Protein AF-A0A382TDX0-F1 (afdb_monomer)

Radius of gyration: 22.41 Å; Cα contacts (8 Å, |Δi|>4): 92; chains: 1; bounding box: 42×46×71 Å

Mean predicted aligned error: 9.26 Å

Foldseek 3Di:
DDDDDPPPPAFAEDEFEAEPVCPSVVVQLVVVVPGDHAYEYEYPYPPVVVVVVVPDDSHDHPYYHYPVVVDDDDDDDPVVVVVVVCVVVVDDVVVVVVPVVD

Sequence (102 aa):
MKNNTHEKNMKDRILFWVDVSLIQFGVAKILQEKIDSDFYVIYDLNHHLKKSFMQQNLVNFKKEWYFWDNIGKTKEPNIEYLKQIEKKYKINLWKIAYTERN

Nearest PDB structures (foldseek):
  4muj-assembly1_B  TM=4.791E-01  e=8.520E-01  Mycobacterium tuberculosis
  7lrn-assembly2_B  TM=3.831E-01  e=3.129E-01  Acinetobacter baumannii
  1n9g-assembly1_A  TM=5.141E-01  e=4.231E+00  Candida tropicalis
  3smv-assembly1_A  TM=4.153E-01  e=8.819E+00  Pseudomonas sp. A2C

Solvent-accessible surface area (backbone atoms only — not comparable to full-atom values): 6475 Å² total; per-residue (Å²): 137,82,91,83,75,92,73,75,84,71,61,52,75,47,78,40,68,29,45,88,83,40,58,50,50,55,49,48,45,58,42,66,79,72,47,85,57,48,36,31,38,36,34,53,48,59,82,75,57,41,62,62,61,77,70,57,80,80,54,85,55,82,48,78,46,54,48,69,81,72,53,72,77,86,68,86,76,62,63,69,61,51,52,51,49,27,66,74,70,73,49,62,63,67,62,51,62,64,57,74,80,113

Organism: NCBI:txid408172

Secondary structure (DSSP, 8-state):
------------EEEEEE-TT-HHHHHHHHHTTT---EEEEEE---HHHHHHHTT--SS-EEEEEEHHHHSPPPPPP-HHHHHHHHHHHT--HHHHHHHTT-

pLDDT: mean 86.95, std 14.77, range [39.31, 98.19]

Structure (mmCIF, N/CA/C/O backbone):
data_AF-A0A382TDX0-F1
#
_entry.id   AF-A0A382TDX0-F1
#
loop_
_atom_site.group_PDB
_atom_site.id
_atom_site.type_symbol
_atom_site.label_atom_id
_atom_site.label_alt_id
_atom_site.label_comp_id
_atom_site.label_asym_id
_atom_site.label_entity_id
_atom_site.label_seq_id
_atom_site.pdbx_PDB_ins_code
_atom_site.Cartn_x
_atom_site.Cartn_y
_atom_site.Cartn_z
_atom_site.occupancy
_atom_site.B_iso_or_equiv
_atom_site.auth_seq_id
_atom_site.auth_comp_id
_atom_site.auth_asym_id
_atom_site.auth_atom_id
_atom_site.pdbx_PDB_model_num
ATOM 1 N N . MET A 1 1 ? -7.833 -32.983 38.985 1.00 39.31 1 MET A N 1
ATOM 2 C CA . MET A 1 1 ? -6.719 -33.507 38.162 1.00 39.31 1 MET A CA 1
ATOM 3 C C . MET A 1 1 ? -6.784 -32.857 36.788 1.00 39.31 1 MET A C 1
ATOM 5 O O . MET A 1 1 ? -7.822 -32.953 36.155 1.00 39.31 1 MET A O 1
ATOM 9 N N . LYS A 1 2 ? -5.666 -32.227 36.394 1.00 41.19 2 LYS A N 1
ATOM 10 C CA . LYS A 1 2 ? -5.298 -31.658 35.079 1.00 41.19 2 LYS A CA 1
ATOM 11 C C . LYS A 1 2 ? -6.057 -30.413 34.584 1.00 41.19 2 LYS A C 1
ATOM 13 O O . LYS A 1 2 ? -7.009 -30.501 33.822 1.00 41.19 2 LYS A O 1
ATOM 18 N N . ASN A 1 3 ? -5.499 -29.259 34.960 1.00 50.22 3 ASN A N 1
ATOM 19 C CA . ASN A 1 3 ? -5.492 -28.034 34.157 1.00 50.22 3 ASN A CA 1
ATOM 20 C C . ASN A 1 3 ? -4.766 -28.315 32.830 1.00 50.22 3 ASN A C 1
ATOM 22 O O . ASN A 1 3 ? -3.678 -28.878 32.876 1.00 50.22 3 ASN A O 1
ATOM 26 N N . ASN A 1 4 ? -5.349 -27.918 31.701 1.00 45.66 4 ASN A N 1
ATOM 27 C CA . ASN A 1 4 ? -4.759 -27.812 30.357 1.00 45.66 4 ASN A CA 1
ATOM 28 C C . ASN A 1 4 ? -5.749 -26.910 29.587 1.00 45.66 4 ASN A C 1
ATOM 30 O O . ASN A 1 4 ? -6.932 -27.215 29.589 1.00 45.66 4 ASN A O 1
ATOM 34 N N . THR A 1 5 ? -5.429 -25.769 28.985 1.00 46.50 5 THR A N 1
ATOM 35 C CA . THR A 1 5 ? -4.173 -25.275 28.421 1.00 46.50 5 THR A CA 1
ATOM 36 C C . THR A 1 5 ? -4.306 -23.749 28.331 1.00 46.50 5 THR A C 1
ATOM 38 O O . THR A 1 5 ? -5.404 -23.242 28.111 1.00 46.50 5 THR A O 1
ATOM 41 N N . HIS A 1 6 ? -3.212 -23.004 28.484 1.00 50.03 6 HIS A N 1
ATOM 42 C CA . HIS A 1 6 ? -3.147 -21.588 28.119 1.00 50.03 6 HIS A CA 1
ATOM 43 C C . HIS A 1 6 ? -3.336 -21.426 26.601 1.00 50.03 6 HIS A C 1
ATOM 45 O O . HIS A 1 6 ? -2.364 -21.289 25.861 1.00 50.03 6 HIS A O 1
ATOM 51 N N . GLU A 1 7 ? -4.573 -21.449 26.117 1.00 56.28 7 GLU A N 1
ATOM 52 C CA . GLU A 1 7 ? -4.878 -20.976 24.773 1.00 56.28 7 GLU A CA 1
ATOM 53 C C . GLU A 1 7 ? -4.898 -19.450 24.840 1.00 56.28 7 GLU A C 1
ATOM 55 O O . GLU A 1 7 ? -5.857 -18.807 25.264 1.00 56.28 7 GLU A O 1
ATOM 60 N N . LYS A 1 8 ? -3.755 -18.844 24.519 1.00 56.19 8 LYS A N 1
ATOM 61 C CA . LYS A 1 8 ? -3.699 -17.416 24.238 1.00 56.19 8 LYS A CA 1
ATOM 62 C C . LYS A 1 8 ? -4.653 -17.188 23.066 1.00 56.19 8 LYS A C 1
ATOM 64 O O . LYS A 1 8 ? -4.286 -17.531 21.947 1.00 56.19 8 LYS A O 1
ATOM 69 N N . ASN A 1 9 ? -5.843 -16.636 23.321 1.00 61.94 9 ASN A N 1
ATOM 70 C CA . ASN A 1 9 ? -6.739 -16.123 22.283 1.00 61.94 9 ASN A CA 1
ATOM 71 C C . ASN A 1 9 ? -5.948 -15.098 21.462 1.00 61.94 9 ASN A C 1
ATOM 73 O O . ASN A 1 9 ? -5.813 -13.934 21.845 1.00 61.94 9 ASN A O 1
ATOM 77 N N . MET A 1 10 ? -5.307 -15.551 20.387 1.00 75.88 10 MET A N 1
ATOM 78 C CA . MET A 1 10 ? -4.597 -14.668 19.486 1.00 75.88 10 MET A CA 1
ATOM 79 C C . MET A 1 10 ? -5.644 -14.059 18.576 1.00 75.88 10 MET A C 1
ATOM 81 O O . MET A 1 10 ? -6.274 -14.780 17.812 1.00 75.88 10 MET A O 1
ATOM 85 N N . LYS A 1 11 ? -5.812 -12.738 18.664 1.00 86.25 11 LYS A N 1
ATOM 86 C CA . LYS A 1 11 ? -6.565 -11.994 17.658 1.00 86.25 11 LYS A CA 1
ATOM 87 C C . LYS A 1 11 ? -6.074 -12.363 16.267 1.00 86.25 11 LYS A C 1
ATOM 89 O O . LYS A 1 11 ? -4.859 -12.418 16.031 1.00 86.25 11 LYS A O 1
ATOM 94 N N . ASP A 1 12 ? -7.021 -12.544 15.358 1.00 94.00 12 ASP A N 1
ATOM 95 C CA . ASP A 1 12 ? -6.710 -12.679 13.947 1.00 94.00 12 ASP A CA 1
ATOM 96 C C . ASP A 1 12 ? -5.958 -11.439 13.465 1.00 94.00 12 ASP A C 1
ATOM 98 O O . ASP A 1 12 ? -6.187 -10.314 13.920 1.00 94.00 12 ASP A O 1
ATOM 102 N N . ARG A 1 13 ? -5.007 -11.660 12.559 1.00 96.88 13 ARG A N 1
ATOM 103 C CA . ARG A 1 13 ? -4.154 -10.612 11.996 1.00 96.88 13 ARG A CA 1
ATOM 104 C C . ARG A 1 13 ? -4.445 -10.508 10.513 1.00 96.88 13 ARG A C 1
ATOM 106 O O . ARG A 1 13 ? -4.242 -11.478 9.787 1.00 96.88 13 ARG A O 1
ATOM 113 N N . ILE A 1 14 ? -4.894 -9.337 10.075 1.00 97.75 14 ILE A N 1
ATOM 114 C CA . ILE A 1 14 ? -5.308 -9.108 8.689 1.00 97.75 14 ILE A CA 1
ATOM 115 C C . ILE A 1 14 ? -4.406 -8.057 8.063 1.00 97.75 14 ILE A C 1
ATOM 117 O O . ILE A 1 14 ? -4.236 -6.965 8.604 1.00 97.75 14 ILE A O 1
ATOM 121 N N . LEU A 1 15 ? -3.829 -8.403 6.915 1.00 98.19 15 LEU A N 1
ATOM 122 C CA . LEU A 1 15 ? -3.009 -7.511 6.111 1.00 98.19 15 LEU A CA 1
ATOM 123 C C . LEU A 1 15 ? -3.798 -7.052 4.886 1.00 98.19 15 LEU A C 1
ATOM 125 O O . LEU A 1 15 ? -4.259 -7.874 4.097 1.00 98.19 15 LEU A O 1
ATOM 129 N N . PHE A 1 16 ? -3.905 -5.739 4.717 1.00 98.00 16 PHE A N 1
ATOM 130 C CA . PHE A 1 16 ? -4.538 -5.103 3.571 1.00 98.00 16 PHE A CA 1
ATOM 131 C C . PHE A 1 16 ? -3.477 -4.581 2.603 1.00 98.00 16 PHE A C 1
ATOM 133 O O . PHE A 1 16 ? -2.485 -3.980 3.017 1.00 98.00 16 PHE A O 1
ATOM 140 N N . TRP A 1 17 ? -3.714 -4.779 1.310 1.00 97.69 17 TRP A N 1
ATOM 141 C CA . TRP A 1 17 ? -2.980 -4.107 0.243 1.00 97.69 17 TRP A CA 1
ATOM 142 C C . TRP A 1 17 ? -3.863 -2.998 -0.316 1.00 97.69 17 TRP A C 1
ATOM 144 O O . TRP A 1 17 ? -4.915 -3.292 -0.877 1.00 97.69 17 TRP A O 1
ATOM 154 N N . VAL A 1 18 ? -3.475 -1.741 -0.120 1.00 96.25 18 VAL A N 1
ATOM 155 C CA . VAL A 1 18 ? -4.258 -0.580 -0.557 1.00 96.25 18 VAL A CA 1
ATOM 156 C C . VAL A 1 18 ? -3.572 0.053 -1.755 1.00 96.25 18 VAL A C 1
ATOM 158 O O . VAL A 1 18 ? -2.510 0.656 -1.614 1.00 96.25 18 VAL A O 1
ATOM 161 N N . ASP A 1 19 ? -4.206 -0.073 -2.914 1.00 93.62 19 ASP A N 1
ATOM 162 C CA . ASP A 1 19 ? -3.823 0.610 -4.146 1.00 93.62 19 ASP A CA 1
ATOM 163 C C . ASP A 1 19 ? -4.682 1.871 -4.376 1.00 93.62 19 ASP A C 1
ATOM 165 O O . ASP A 1 19 ? -5.514 2.254 -3.547 1.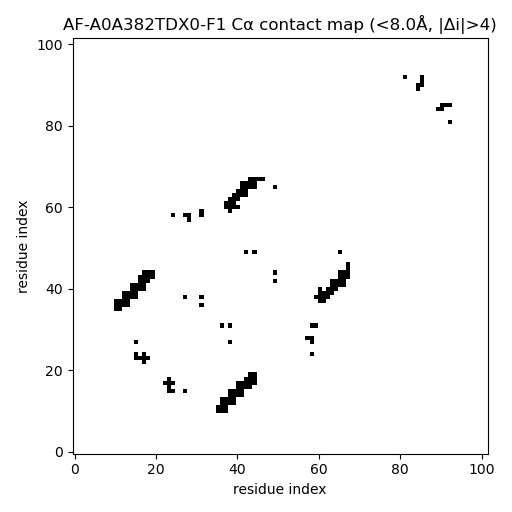00 93.62 19 ASP A O 1
ATOM 169 N N . VAL A 1 20 ? -4.490 2.529 -5.520 1.00 90.69 20 VAL A N 1
ATOM 170 C CA . VAL A 1 20 ? -5.185 3.774 -5.889 1.00 90.69 20 VAL A CA 1
ATOM 171 C C . VAL A 1 20 ? -6.714 3.656 -5.989 1.00 90.69 20 VAL A C 1
ATOM 173 O O . VAL A 1 20 ? -7.389 4.682 -5.955 1.00 90.69 20 VAL A O 1
ATOM 176 N N . SER A 1 21 ? -7.277 2.447 -6.089 1.00 92.88 21 SER A N 1
ATOM 177 C CA . SER A 1 21 ? -8.731 2.221 -6.086 1.00 92.88 21 SER A CA 1
ATOM 178 C C . SER A 1 21 ? -9.359 2.374 -4.699 1.00 92.88 21 SER A C 1
ATOM 180 O O . SER A 1 21 ? -10.566 2.590 -4.594 1.00 92.88 21 SER A O 1
ATOM 182 N N . LEU A 1 22 ? -8.554 2.265 -3.633 1.00 92.81 22 LEU A N 1
ATOM 183 C CA . LEU A 1 22 ? -8.964 2.370 -2.228 1.00 92.81 22 LEU A CA 1
ATOM 184 C C . LEU A 1 22 ? -10.034 1.359 -1.776 1.00 92.81 22 LEU A C 1
ATOM 186 O O . LEU A 1 22 ? -10.578 1.490 -0.676 1.00 92.81 22 LEU A O 1
ATOM 190 N N . ILE A 1 23 ? -10.316 0.319 -2.565 1.00 96.94 23 ILE A N 1
ATOM 191 C CA . ILE A 1 23 ? -11.354 -0.672 -2.247 1.00 96.94 23 ILE A CA 1
ATOM 192 C C . ILE A 1 23 ? -11.031 -1.381 -0.929 1.00 96.94 23 ILE A C 1
ATOM 194 O O . ILE A 1 23 ? -11.866 -1.453 -0.029 1.00 96.94 23 ILE A O 1
ATOM 198 N N . GLN A 1 24 ? -9.796 -1.850 -0.775 1.00 97.50 24 GLN A N 1
ATOM 199 C CA . GLN A 1 24 ? -9.331 -2.581 0.402 1.00 97.50 24 GLN A CA 1
ATOM 200 C C . GLN A 1 24 ? -9.302 -1.683 1.643 1.00 97.50 24 GLN A C 1
ATOM 202 O O . GLN A 1 24 ? -9.548 -2.163 2.747 1.00 97.50 24 GLN A O 1
ATOM 207 N N . PHE A 1 25 ? -9.077 -0.377 1.469 1.00 96.56 25 PHE A N 1
ATOM 208 C CA . PHE A 1 25 ? -9.176 0.595 2.556 1.00 96.56 25 PHE A CA 1
ATOM 209 C C . PHE A 1 25 ? -10.626 0.751 3.034 1.00 96.56 25 PHE A C 1
ATOM 211 O O . PHE A 1 25 ? -10.895 0.707 4.235 1.00 96.56 25 PHE A O 1
ATOM 218 N N . GLY A 1 26 ? -11.580 0.857 2.101 1.00 97.00 26 GLY A N 1
ATOM 219 C CA . GLY A 1 26 ? -13.009 0.859 2.422 1.00 97.00 26 GLY A CA 1
ATOM 220 C C . GLY A 1 26 ? -13.457 -0.431 3.116 1.00 97.00 26 GLY A C 1
ATOM 221 O O . GLY A 1 26 ? -14.179 -0.382 4.111 1.00 97.00 26 GLY A O 1
ATOM 222 N N . VAL A 1 27 ? -12.971 -1.585 2.648 1.00 98.06 27 VAL A N 1
ATOM 223 C CA . VAL A 1 27 ? -13.218 -2.885 3.290 1.00 98.06 27 VAL A CA 1
ATOM 224 C C . VAL A 1 27 ? -12.655 -2.909 4.711 1.00 98.06 27 VAL A C 1
ATOM 226 O O . VAL A 1 27 ? -13.375 -3.295 5.627 1.00 98.06 27 VAL A O 1
ATOM 229 N N . ALA A 1 28 ? -11.420 -2.448 4.927 1.00 97.94 28 ALA A N 1
ATOM 230 C CA . ALA A 1 28 ? -10.818 -2.381 6.258 1.00 97.94 28 ALA A CA 1
ATOM 231 C C . ALA A 1 28 ? -11.640 -1.496 7.210 1.00 97.94 28 ALA A C 1
ATOM 233 O O . ALA A 1 28 ? -11.910 -1.892 8.343 1.00 97.94 28 ALA A O 1
ATOM 234 N N . LYS A 1 29 ? -12.128 -0.347 6.727 1.00 97.62 29 LYS A N 1
ATOM 235 C CA . LYS A 1 29 ? -13.008 0.542 7.498 1.00 97.62 29 LYS A CA 1
ATOM 236 C C . LYS A 1 29 ? -14.302 -0.142 7.939 1.00 97.62 29 LYS A C 1
ATOM 238 O O . LYS A 1 29 ? -14.722 0.037 9.073 1.00 97.62 29 LYS A O 1
ATOM 243 N N . ILE A 1 30 ? -14.925 -0.935 7.071 1.00 97.81 30 ILE A N 1
ATOM 244 C CA . ILE A 1 30 ? -16.151 -1.669 7.420 1.00 97.81 30 ILE A CA 1
ATOM 245 C C . ILE A 1 30 ? -15.838 -2.859 8.339 1.00 97.81 30 ILE A C 1
ATOM 247 O O . ILE A 1 30 ? -16.623 -3.179 9.228 1.00 97.81 30 ILE A O 1
ATOM 251 N N . LEU A 1 31 ? -14.712 -3.547 8.127 1.00 97.25 31 LEU A N 1
ATOM 252 C CA . LEU A 1 31 ? -14.355 -4.736 8.900 1.00 97.25 31 LEU A CA 1
ATOM 253 C C . LEU A 1 31 ? -13.962 -4.408 10.341 1.00 97.25 31 LEU A C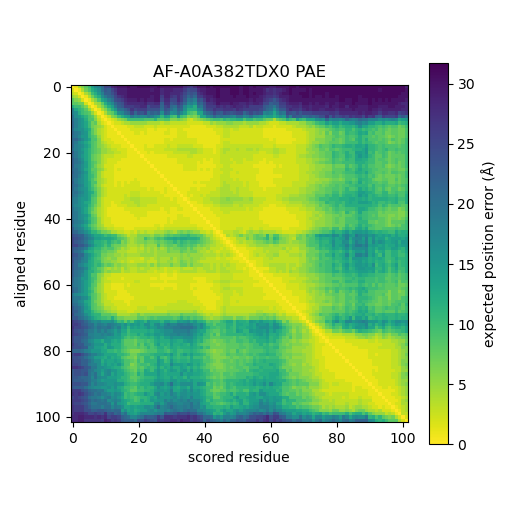 1
ATOM 255 O O . LEU A 1 31 ? -14.332 -5.169 11.229 1.00 97.25 31 LEU A O 1
ATOM 259 N N . GLN A 1 32 ? -13.274 -3.293 10.604 1.00 96.25 32 GLN A N 1
ATOM 260 C CA . GLN A 1 32 ? -12.847 -2.959 11.975 1.00 96.25 32 GLN A CA 1
ATOM 261 C C . GLN A 1 32 ? -14.033 -2.757 12.930 1.00 96.25 32 GLN A C 1
ATOM 263 O O . GLN A 1 32 ? -13.883 -2.891 14.138 1.00 96.25 32 GLN A O 1
ATOM 268 N N . GLU A 1 33 ? -15.212 -2.435 12.391 1.00 95.94 33 G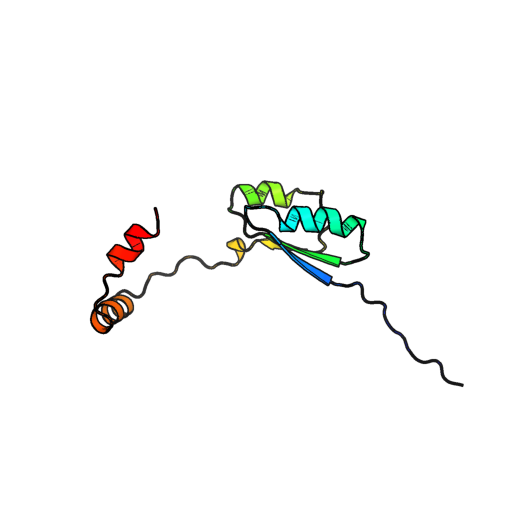LU A N 1
ATOM 269 C CA . GLU A 1 33 ? -16.458 -2.275 13.148 1.00 95.94 33 GLU A CA 1
ATOM 270 C C . GLU A 1 33 ? -17.154 -3.621 13.419 1.00 95.94 33 GLU A C 1
ATOM 272 O O . GLU A 1 33 ? -18.078 -3.690 14.227 1.00 95.94 33 GLU A O 1
ATOM 277 N N . LYS A 1 34 ? -16.740 -4.694 12.732 1.00 96.50 34 LYS A N 1
ATOM 278 C CA . LYS A 1 34 ? -17.429 -5.994 12.711 1.00 96.50 34 LYS A CA 1
ATOM 279 C C . LYS A 1 34 ? -16.651 -7.128 13.363 1.00 96.50 34 LYS A C 1
ATOM 281 O O . LYS A 1 34 ? -17.276 -8.095 13.790 1.00 96.50 34 LYS A O 1
ATOM 286 N N . ILE A 1 35 ? -15.322 -7.052 13.396 1.00 94.81 35 ILE A N 1
ATOM 287 C CA . ILE A 1 35 ? -14.470 -8.129 13.911 1.00 94.81 35 ILE A CA 1
ATOM 288 C C . ILE A 1 35 ? -13.400 -7.596 14.859 1.00 94.81 35 ILE A C 1
ATOM 290 O O . ILE A 1 35 ? -12.809 -6.542 14.633 1.00 94.81 35 ILE A O 1
ATOM 294 N N . ASP A 1 36 ? -13.130 -8.361 15.915 1.00 94.38 36 ASP A N 1
ATOM 295 C CA . ASP A 1 36 ? -12.090 -8.038 16.885 1.00 94.38 36 ASP A CA 1
ATOM 296 C C . ASP A 1 36 ? -10.740 -8.601 16.415 1.00 94.38 36 ASP A C 1
ATOM 298 O O . ASP A 1 36 ? -10.364 -9.735 16.706 1.00 94.38 36 ASP A O 1
ATOM 302 N N . SER A 1 37 ? -10.025 -7.828 15.601 1.00 95.44 37 SER A N 1
ATOM 303 C CA . SER A 1 37 ? -8.816 -8.278 14.902 1.00 95.44 37 SER A CA 1
ATOM 304 C C . SER A 1 37 ? -7.759 -7.180 14.818 1.00 95.44 37 SER A C 1
ATOM 306 O O . SER A 1 37 ? -8.044 -5.993 14.959 1.00 95.44 37 SER A O 1
ATOM 308 N N . ASP A 1 38 ? -6.515 -7.588 14.593 1.00 97.12 38 ASP A N 1
ATOM 309 C CA . ASP A 1 38 ? -5.376 -6.693 14.435 1.00 97.12 38 ASP A CA 1
ATOM 310 C C . ASP A 1 38 ? -5.144 -6.398 12.952 1.00 97.12 38 ASP A C 1
ATOM 312 O O . ASP A 1 38 ? -4.815 -7.297 12.171 1.00 97.12 38 ASP A O 1
ATOM 316 N N . PHE A 1 39 ? -5.307 -5.137 12.556 1.00 97.94 39 PHE A N 1
ATOM 317 C CA . PHE A 1 39 ? -5.190 -4.736 11.156 1.00 97.94 39 PHE A CA 1
ATOM 318 C C . PHE A 1 39 ? -3.816 -4.159 10.832 1.00 97.94 39 PHE A C 1
ATOM 320 O O . PHE A 1 39 ? -3.211 -3.427 11.617 1.00 97.94 39 PHE A O 1
ATOM 327 N N . TYR A 1 40 ? -3.348 -4.471 9.631 1.00 97.94 40 TYR A N 1
ATOM 328 C CA . TYR A 1 40 ? -2.057 -4.088 9.080 1.00 97.94 40 TYR A CA 1
ATOM 329 C C . TYR A 1 40 ? -2.235 -3.649 7.630 1.00 97.94 40 TYR A C 1
ATOM 331 O O . TYR A 1 40 ? -3.115 -4.169 6.947 1.00 97.94 40 TYR A O 1
ATOM 339 N N . VAL A 1 41 ? -1.396 -2.745 7.125 1.00 97.50 41 VAL A N 1
ATOM 340 C CA . VAL A 1 41 ? -1.562 -2.230 5.756 1.00 97.50 41 VAL A CA 1
ATOM 341 C C . VAL A 1 41 ? -0.244 -2.021 5.026 1.00 97.50 41 VAL A C 1
ATOM 343 O O . VAL A 1 41 ? 0.721 -1.509 5.592 1.00 97.50 41 VAL A O 1
ATOM 346 N N . ILE A 1 42 ? -0.226 -2.380 3.745 1.00 96.88 42 ILE A N 1
ATOM 347 C CA . ILE A 1 42 ? 0.766 -1.922 2.774 1.00 96.88 42 ILE A CA 1
ATOM 348 C C . ILE A 1 42 ? 0.060 -0.963 1.818 1.00 96.88 42 ILE A C 1
ATOM 350 O O . ILE A 1 42 ? -0.890 -1.346 1.135 1.00 96.88 42 ILE A O 1
ATOM 354 N N . TYR A 1 43 ? 0.535 0.276 1.770 1.00 95.19 43 TYR A N 1
ATOM 355 C CA . TYR A 1 43 ? 0.084 1.275 0.812 1.00 95.19 43 TYR A CA 1
ATOM 356 C C . TYR A 1 43 ? 0.928 1.200 -0.459 1.00 95.1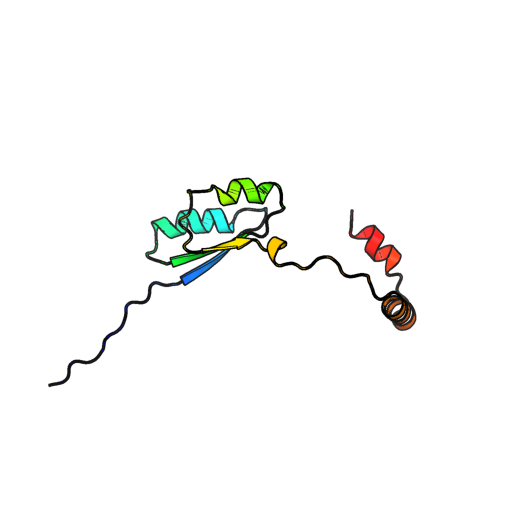9 43 TYR A C 1
ATOM 358 O O . TYR A 1 43 ? 2.115 1.550 -0.457 1.00 95.19 43 TYR A O 1
ATOM 366 N N . ASP A 1 44 ? 0.291 0.796 -1.550 1.00 93.50 44 ASP A N 1
ATOM 367 C CA . ASP A 1 44 ? 0.774 0.941 -2.918 1.00 93.50 44 ASP A CA 1
ATOM 368 C C . ASP A 1 44 ? 0.196 2.222 -3.530 1.00 93.50 44 ASP A C 1
ATOM 370 O O . ASP A 1 44 ? -0.646 2.232 -4.429 1.00 93.50 44 ASP A O 1
ATOM 374 N N . LEU A 1 45 ? 0.614 3.341 -2.944 1.00 89.06 45 LEU A N 1
ATOM 375 C CA . LEU A 1 45 ? 0.175 4.674 -3.319 1.00 89.06 45 LEU A CA 1
ATOM 376 C C . LEU A 1 45 ? 1.375 5.492 -3.778 1.00 89.06 45 LEU A C 1
ATOM 378 O O . LEU A 1 45 ? 2.444 5.451 -3.164 1.00 89.06 45 LEU A O 1
ATOM 382 N N . ASN A 1 46 ? 1.179 6.291 -4.826 1.00 81.12 46 ASN A N 1
ATOM 383 C CA . ASN A 1 46 ? 2.198 7.230 -5.278 1.00 81.12 46 ASN A CA 1
ATOM 384 C C . ASN A 1 46 ? 2.577 8.242 -4.171 1.00 81.12 46 ASN A C 1
ATOM 386 O O . ASN A 1 46 ? 1.843 8.463 -3.201 1.00 81.12 46 ASN A O 1
ATOM 390 N N . HIS A 1 47 ? 3.727 8.905 -4.330 1.00 73.38 47 HIS A N 1
ATOM 39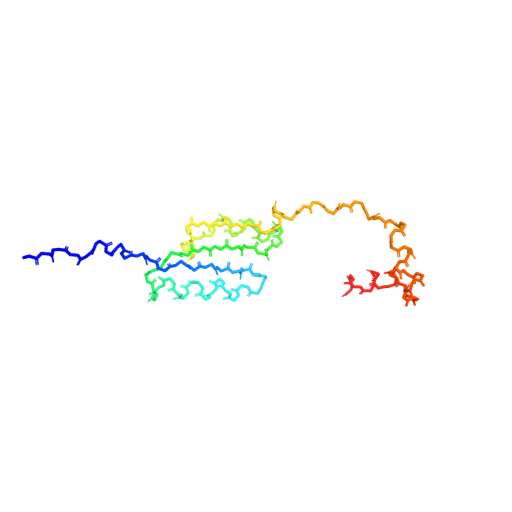1 C CA . HIS A 1 47 ? 4.268 9.823 -3.320 1.00 73.38 47 HIS A CA 1
ATOM 392 C C . HIS A 1 47 ? 3.324 10.973 -2.926 1.00 73.38 47 HIS A C 1
ATOM 394 O O . HIS A 1 47 ? 3.429 11.480 -1.807 1.00 73.38 47 HIS A O 1
ATOM 400 N N . HIS A 1 48 ? 2.410 11.388 -3.810 1.00 78.62 48 HIS A N 1
ATOM 401 C CA . HIS A 1 48 ? 1.465 12.468 -3.524 1.00 78.62 48 HIS A CA 1
ATOM 402 C C . HIS A 1 48 ? 0.357 12.014 -2.570 1.00 78.62 48 HIS A C 1
ATOM 404 O O . HIS A 1 48 ? 0.093 12.696 -1.582 1.00 78.62 48 HIS A O 1
ATOM 410 N N . LEU A 1 49 ? -0.232 10.839 -2.811 1.00 79.25 49 LEU A N 1
ATOM 411 C CA . LEU A 1 49 ? -1.283 10.271 -1.959 1.00 79.25 49 LEU A CA 1
ATOM 412 C C . LEU A 1 49 ? -0.738 9.766 -0.618 1.00 79.25 49 LEU A C 1
ATOM 414 O O . LEU A 1 49 ? -1.431 9.829 0.395 1.00 79.25 49 LEU A O 1
ATOM 418 N N . LYS A 1 50 ? 0.531 9.343 -0.585 1.00 84.44 50 LYS A N 1
ATOM 419 C CA . LYS A 1 50 ? 1.222 8.883 0.628 1.00 84.44 50 LYS A CA 1
ATOM 420 C C . LYS A 1 50 ? 1.040 9.824 1.823 1.00 84.44 50 LYS A C 1
ATOM 422 O O . LYS A 1 50 ? 0.735 9.371 2.921 1.00 84.44 50 LYS A O 1
ATOM 427 N N . LYS A 1 51 ? 1.219 11.135 1.613 1.00 84.94 51 LYS A N 1
ATOM 428 C CA . LYS A 1 51 ? 1.154 12.138 2.691 1.00 84.94 51 LYS A CA 1
ATOM 429 C C . LYS A 1 51 ? -0.216 12.176 3.365 1.00 84.94 51 LYS A C 1
ATOM 431 O O . LYS A 1 51 ? -0.280 12.294 4.582 1.00 84.94 51 LYS A O 1
ATOM 436 N N . SER A 1 52 ? -1.288 12.048 2.585 1.00 83.31 52 SER A N 1
ATOM 437 C CA . SER A 1 52 ? -2.657 12.020 3.105 1.00 83.31 52 SER A CA 1
ATOM 438 C C . SER A 1 52 ? -2.914 10.772 3.949 1.00 83.31 52 SER A C 1
ATOM 440 O O . SER A 1 52 ? -3.560 10.862 4.987 1.00 83.31 52 SER A O 1
ATOM 442 N N . PHE A 1 53 ? -2.365 9.623 3.545 1.00 86.50 53 PHE A N 1
ATOM 443 C CA . PHE A 1 53 ? -2.541 8.366 4.276 1.00 86.50 53 PHE A CA 1
ATOM 444 C C . PHE A 1 53 ? -1.658 8.247 5.521 1.00 86.50 53 PHE A C 1
ATOM 446 O O . PHE A 1 53 ? -2.089 7.637 6.487 1.00 86.50 53 PHE A O 1
ATOM 453 N N . MET A 1 54 ? -0.505 8.920 5.578 1.00 85.94 54 MET A N 1
ATOM 454 C CA . MET A 1 54 ? 0.302 9.005 6.810 1.00 85.94 54 MET A CA 1
ATOM 455 C C . MET A 1 54 ? -0.420 9.678 7.984 1.00 85.94 54 MET A C 1
ATOM 457 O O . MET A 1 54 ? -0.025 9.494 9.131 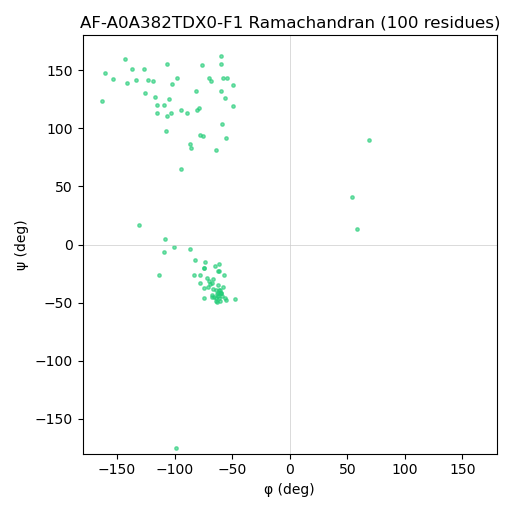1.00 85.94 54 MET A O 1
ATOM 461 N N . GLN A 1 55 ? -1.434 10.498 7.706 1.00 87.19 55 GLN A N 1
ATOM 462 C CA . GLN A 1 55 ? -2.193 11.241 8.717 1.00 87.19 55 GLN A CA 1
ATOM 463 C C . GLN A 1 55 ? -3.612 10.693 8.906 1.00 87.19 55 GLN A C 1
ATOM 465 O O . GLN A 1 55 ? -4.407 11.286 9.636 1.00 87.19 55 GLN A O 1
ATOM 470 N N . GLN A 1 56 ? -3.958 9.590 8.237 1.00 91.12 56 GLN A N 1
ATOM 471 C CA . GLN A 1 56 ? -5.308 9.043 8.294 1.00 91.12 56 GLN A CA 1
ATOM 472 C C . GLN A 1 56 ? -5.599 8.434 9.673 1.00 91.12 56 GLN A C 1
ATOM 474 O O . GLN A 1 56 ? -4.742 7.802 10.284 1.00 91.12 56 GLN A O 1
ATOM 479 N N . ASN A 1 57 ? -6.836 8.592 10.141 1.00 93.50 57 ASN A N 1
ATOM 480 C CA . ASN A 1 57 ? -7.344 8.030 11.396 1.00 93.50 57 ASN A CA 1
ATOM 481 C C . ASN A 1 57 ? -8.697 7.314 11.213 1.00 93.50 57 ASN A C 1
ATOM 483 O O . ASN A 1 57 ? -9.424 7.093 12.179 1.00 93.50 57 ASN A O 1
ATOM 487 N N . LEU A 1 58 ? -9.063 6.993 9.967 1.00 95.12 58 LEU A N 1
ATOM 488 C CA . LEU A 1 58 ? -10.319 6.317 9.637 1.00 95.12 58 LEU A CA 1
ATOM 489 C C . LEU A 1 58 ? -10.245 4.822 9.941 1.00 95.12 58 LEU A C 1
ATOM 491 O O . LEU A 1 58 ? -11.261 4.222 10.292 1.00 95.12 58 LEU A O 1
ATOM 495 N N . VAL A 1 59 ? -9.057 4.232 9.782 1.00 96.25 59 VAL A N 1
ATOM 496 C CA . VAL A 1 59 ? -8.798 2.825 10.076 1.00 96.25 59 VAL A CA 1
ATOM 497 C C . VAL A 1 59 ? -7.629 2.696 11.044 1.00 96.25 59 VAL A C 1
ATOM 499 O O . VAL A 1 59 ? -6.563 3.268 10.816 1.00 96.25 59 VAL A O 1
ATOM 502 N N . ASN A 1 60 ? -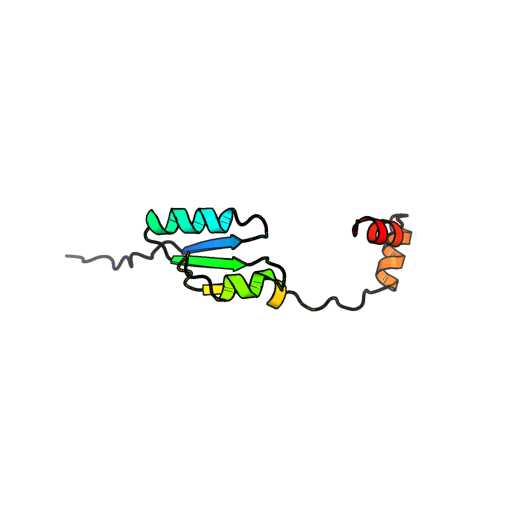7.815 1.922 12.113 1.00 95.94 60 ASN A N 1
ATOM 503 C CA . ASN A 1 60 ? -6.803 1.733 13.152 1.00 95.94 60 ASN A CA 1
ATOM 504 C C . ASN A 1 60 ? -5.833 0.603 12.784 1.00 95.94 60 ASN A C 1
ATOM 506 O O . ASN A 1 60 ? -5.977 -0.537 13.232 1.00 95.94 60 ASN A O 1
ATOM 510 N N . PHE A 1 61 ? -4.821 0.917 11.975 1.00 96.69 61 PHE A N 1
ATOM 511 C CA . PHE A 1 61 ? -3.758 -0.032 11.650 1.00 96.69 61 PHE A CA 1
ATOM 512 C C . PHE A 1 61 ? -2.697 -0.085 12.755 1.00 96.69 61 PHE A C 1
ATOM 514 O O . PHE A 1 61 ? -2.172 0.936 13.193 1.00 96.69 61 PHE A O 1
ATOM 521 N N . LYS A 1 62 ? -2.319 -1.296 13.179 1.00 96.56 62 LYS A N 1
ATOM 522 C CA . LYS A 1 62 ? -1.222 -1.508 14.138 1.00 96.56 62 LYS A CA 1
ATOM 523 C C . LYS A 1 62 ? 0.148 -1.210 13.545 1.00 96.56 62 LYS A C 1
ATOM 525 O O . LYS A 1 62 ? 1.070 -0.855 14.277 1.00 96.56 62 LYS A O 1
ATOM 530 N N . LYS A 1 63 ? 0.309 -1.432 12.241 1.00 95.94 63 LYS A N 1
ATOM 531 C CA . LYS A 1 63 ? 1.528 -1.100 11.507 1.00 95.94 63 LYS A CA 1
ATOM 532 C C . LYS A 1 63 ? 1.211 -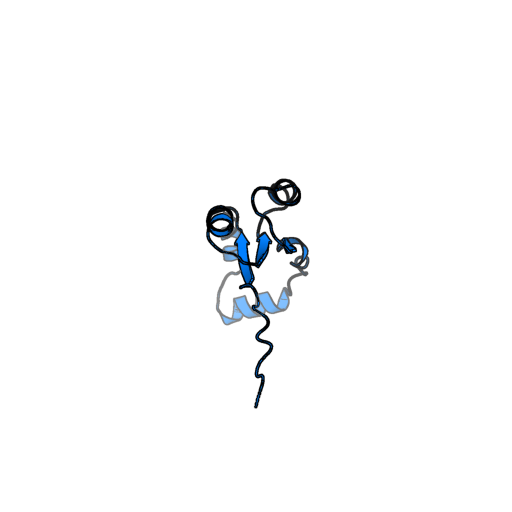0.857 10.043 1.00 95.94 63 LYS A C 1
ATOM 534 O O . LYS A 1 63 ? 0.399 -1.564 9.443 1.00 95.94 63 LYS A O 1
ATOM 539 N N . GLU A 1 64 ? 1.909 0.124 9.499 1.00 95.38 64 GLU A N 1
ATOM 540 C CA . GLU A 1 64 ? 1.766 0.576 8.127 1.00 95.38 64 GLU A CA 1
ATOM 541 C C . GLU A 1 64 ? 3.113 0.483 7.412 1.00 95.38 64 GLU A C 1
ATOM 543 O O . GLU A 1 64 ? 4.163 0.787 7.988 1.00 95.38 64 GLU A O 1
ATOM 548 N N . TRP A 1 65 ? 3.078 0.077 6.148 1.00 94.31 65 TRP A N 1
ATOM 549 C CA . TRP A 1 65 ? 4.219 0.114 5.244 1.00 94.31 65 TRP A CA 1
ATOM 550 C C . TRP A 1 65 ? 3.845 0.850 3.968 1.00 94.31 65 TRP A C 1
ATOM 552 O O . TRP A 1 65 ? 2.704 0.810 3.516 1.00 94.31 65 TRP A O 1
ATOM 562 N N . TYR A 1 66 ? 4.840 1.474 3.354 1.00 92.38 66 TYR A N 1
ATOM 563 C CA . TYR A 1 66 ? 4.695 2.169 2.085 1.00 92.38 66 TYR A CA 1
ATOM 564 C C . TYR A 1 66 ? 5.547 1.439 1.053 1.00 92.38 66 TYR A C 1
ATOM 566 O O . TYR A 1 66 ? 6.772 1.383 1.179 1.00 92.38 66 TYR A O 1
ATOM 574 N N . PHE A 1 67 ? 4.893 0.826 0.067 1.00 92.12 67 PHE A N 1
ATOM 575 C CA . PHE A 1 67 ? 5.532 -0.072 -0.896 1.00 92.12 67 PHE A CA 1
ATOM 576 C C . PHE A 1 67 ? 6.710 0.604 -1.609 1.00 92.12 67 PHE A C 1
ATOM 578 O O . PHE A 1 67 ? 7.827 0.089 -1.611 1.00 92.12 67 PHE A O 1
ATOM 585 N N . TRP A 1 68 ? 6.485 1.824 -2.094 1.00 86.88 68 TRP A N 1
ATOM 586 C CA . TRP A 1 68 ? 7.464 2.617 -2.834 1.00 86.88 68 TRP A CA 1
ATOM 587 C C . TRP A 1 68 ? 8.695 3.042 -2.021 1.00 86.88 68 TRP A C 1
ATOM 589 O O . TRP A 1 68 ? 9.722 3.347 -2.617 1.00 86.88 68 TRP A O 1
ATOM 599 N N . ASP A 1 69 ? 8.645 3.012 -0.684 1.00 88.06 69 ASP A N 1
ATOM 600 C CA . ASP A 1 69 ? 9.834 3.266 0.151 1.00 88.06 69 ASP A CA 1
ATOM 601 C C . ASP A 1 69 ? 10.808 2.079 0.151 1.00 88.06 69 ASP A C 1
ATOM 603 O O . ASP A 1 69 ? 11.980 2.230 0.490 1.00 88.06 69 ASP A O 1
ATOM 607 N N . ASN A 1 70 ? 10.312 0.892 -0.204 1.00 85.00 70 ASN A N 1
ATOM 608 C CA . ASN A 1 70 ? 11.048 -0.369 -0.159 1.00 85.00 70 ASN A CA 1
ATOM 609 C C . ASN A 1 70 ? 11.392 -0.894 -1.563 1.00 85.00 70 ASN A C 1
ATOM 611 O O . ASN A 1 70 ? 12.141 -1.862 -1.697 1.00 85.00 70 ASN A O 1
ATOM 615 N N . ILE A 1 71 ? 10.879 -0.247 -2.611 1.00 82.44 71 ILE A N 1
ATOM 616 C CA . ILE A 1 71 ? 11.288 -0.481 -3.994 1.00 82.44 71 ILE A CA 1
ATOM 617 C C . ILE A 1 71 ? 12.614 0.252 -4.216 1.00 82.44 71 ILE A C 1
ATOM 619 O O . ILE A 1 71 ? 12.709 1.472 -4.088 1.00 82.44 71 ILE A O 1
ATOM 623 N N . GLY A 1 72 ? 13.668 -0.506 -4.526 1.00 74.12 72 GLY A N 1
ATOM 624 C CA . GLY A 1 72 ? 14.973 0.067 -4.846 1.00 74.12 72 GLY A CA 1
ATOM 625 C C . GLY A 1 72 ? 14.905 0.991 -6.065 1.00 74.12 72 GLY A C 1
ATOM 626 O O . GLY A 1 72 ? 14.053 0.830 -6.939 1.00 74.12 72 GLY A O 1
ATOM 627 N N . LYS A 1 73 ? 15.844 1.942 -6.156 1.00 74.50 73 LYS A N 1
ATOM 628 C CA . LYS A 1 73 ? 16.008 2.755 -7.370 1.00 74.50 73 LYS A CA 1
ATOM 629 C C . LYS A 1 73 ? 16.197 1.835 -8.577 1.00 74.50 73 LYS A C 1
ATOM 631 O O . LYS A 1 73 ? 16.880 0.811 -8.471 1.00 74.50 73 LYS A O 1
ATOM 636 N N . THR A 1 74 ? 15.639 2.224 -9.722 1.00 73.19 74 THR A N 1
ATOM 637 C CA . THR A 1 74 ? 15.960 1.597 -11.008 1.00 73.19 74 THR A CA 1
ATOM 638 C C . THR A 1 74 ? 17.475 1.534 -11.159 1.00 73.19 74 THR A C 1
ATOM 640 O O . THR A 1 74 ? 18.153 2.559 -11.095 1.00 73.19 74 THR A O 1
ATOM 643 N N . LYS A 1 75 ? 18.003 0.316 -11.286 1.00 80.62 75 LYS A N 1
ATOM 644 C CA . LYS A 1 75 ? 19.416 0.090 -11.587 1.00 80.62 75 LYS A CA 1
ATOM 645 C C . LYS A 1 75 ? 19.659 0.378 -13.061 1.00 80.62 75 LYS A C 1
ATOM 647 O O . LYS A 1 75 ? 18.749 0.218 -13.875 1.00 80.62 75 LYS A O 1
ATOM 652 N N . GLU A 1 76 ? 20.894 0.738 -13.387 1.00 86.81 76 GLU A N 1
ATOM 653 C CA . GLU A 1 76 ? 21.319 0.834 -14.780 1.00 86.81 76 GLU A CA 1
ATOM 654 C C . GLU A 1 76 ? 21.067 -0.508 -15.489 1.00 86.81 76 GLU A C 1
ATOM 656 O O . GLU A 1 76 ? 21.492 -1.560 -14.987 1.00 86.81 76 GLU A O 1
ATOM 661 N N . PRO A 1 77 ? 20.337 -0.511 -16.617 1.00 86.12 77 PRO A N 1
ATOM 662 C CA . PRO A 1 77 ? 20.027 -1.737 -17.330 1.00 86.12 77 PRO A CA 1
ATOM 663 C C . PRO A 1 77 ? 21.294 -2.333 -17.950 1.00 86.12 77 PRO A C 1
ATOM 665 O O . PRO A 1 77 ? 22.129 -1.631 -18.519 1.00 86.12 77 PRO A O 1
ATOM 668 N N . ASN A 1 78 ? 21.421 -3.661 -17.907 1.00 92.94 78 ASN A N 1
ATOM 669 C CA . ASN A 1 78 ? 22.491 -4.352 -18.623 1.00 92.94 78 ASN A CA 1
ATOM 670 C C . ASN A 1 78 ? 22.167 -4.397 -20.126 1.00 92.94 78 ASN A C 1
ATOM 672 O O . ASN A 1 78 ? 21.479 -5.301 -20.599 1.00 92.94 78 ASN A O 1
ATOM 676 N N . ILE A 1 79 ? 22.674 -3.416 -20.873 1.00 93.38 79 ILE A N 1
ATOM 677 C CA . ILE A 1 79 ? 22.424 -3.269 -22.315 1.00 93.38 79 ILE A CA 1
ATOM 678 C C . ILE A 1 79 ? 22.866 -4.499 -23.116 1.00 93.38 79 ILE A C 1
ATOM 680 O O . ILE A 1 79 ? 22.194 -4.876 -24.074 1.00 93.38 79 ILE A O 1
ATOM 684 N N . GLU A 1 80 ? 23.965 -5.147 -22.728 1.00 96.00 80 GLU A N 1
ATOM 685 C CA . GLU A 1 80 ? 24.470 -6.322 -23.443 1.00 96.00 80 GLU A CA 1
ATOM 686 C C . GLU A 1 80 ? 23.518 -7.514 -23.295 1.00 96.00 80 GLU A C 1
ATOM 688 O O . GLU A 1 80 ? 23.167 -8.167 -24.277 1.00 96.00 80 GLU A O 1
ATOM 693 N N . TYR A 1 81 ? 23.007 -7.736 -22.083 1.00 95.44 81 TYR A N 1
ATOM 694 C CA . TYR A 1 81 ? 21.973 -8.739 -21.840 1.00 95.44 81 TYR A CA 1
ATOM 695 C C . TYR A 1 81 ? 20.706 -8.465 -22.666 1.00 95.44 81 TYR A C 1
ATOM 697 O O . TYR A 1 81 ? 20.174 -9.372 -23.305 1.00 95.44 81 TYR A O 1
ATOM 705 N N . LEU A 1 82 ? 20.248 -7.209 -22.718 1.00 94.56 82 LEU A N 1
ATOM 706 C CA . LEU A 1 82 ? 19.059 -6.837 -23.493 1.00 94.56 82 LEU A CA 1
ATOM 707 C C . LEU A 1 82 ? 19.250 -7.081 -24.999 1.00 94.56 82 LEU A C 1
ATOM 709 O O . LEU A 1 82 ? 18.372 -7.663 -25.633 1.00 94.56 82 LEU A O 1
ATOM 713 N N . LYS A 1 83 ? 20.419 -6.746 -25.562 1.00 95.81 83 LYS A N 1
ATOM 714 C CA . LYS A 1 83 ? 20.751 -7.041 -26.970 1.00 95.81 83 LYS A CA 1
ATOM 715 C C . LYS A 1 83 ? 20.732 -8.540 -27.274 1.00 95.81 83 LYS A C 1
ATOM 717 O O . LYS A 1 83 ? 20.265 -8.954 -28.337 1.00 95.81 83 LYS A O 1
ATOM 722 N N . GLN A 1 84 ? 21.224 -9.370 -26.351 1.00 97.50 84 GLN A N 1
ATOM 723 C CA . GLN A 1 84 ? 21.187 -10.828 -26.508 1.00 97.50 84 GLN A CA 1
ATOM 724 C C . GLN A 1 84 ? 19.748 -11.355 -26.547 1.00 97.50 84 GLN A C 1
ATOM 726 O O . GLN A 1 84 ? 19.444 -12.231 -27.359 1.00 97.50 84 GLN A O 1
ATOM 731 N N . ILE A 1 85 ? 18.853 -10.795 -25.728 1.00 96.62 85 ILE A N 1
ATOM 732 C CA . ILE A 1 85 ? 17.419 -11.111 -25.739 1.00 96.62 85 ILE A CA 1
ATOM 733 C C . ILE A 1 85 ? 16.774 -10.699 -27.072 1.00 96.62 85 ILE A C 1
ATOM 735 O O . ILE A 1 85 ? 16.108 -11.531 -27.694 1.00 96.62 85 ILE A O 1
ATOM 739 N N . GLU A 1 86 ? 17.018 -9.476 -27.556 1.00 96.62 86 GLU A N 1
ATOM 740 C CA . GLU A 1 86 ? 16.509 -9.005 -28.857 1.00 96.62 86 GLU A CA 1
ATOM 741 C C . GLU A 1 86 ? 16.944 -9.929 -29.998 1.00 96.62 86 GLU A C 1
ATOM 743 O O . GLU A 1 86 ? 16.117 -10.369 -30.798 1.00 96.62 86 GLU A O 1
ATOM 748 N N . LYS A 1 87 ? 18.228 -10.310 -30.032 1.00 97.25 87 LYS A N 1
ATOM 749 C CA . LYS A 1 87 ? 18.770 -11.221 -31.049 1.00 97.25 87 LYS A CA 1
ATOM 750 C C . LYS A 1 87 ? 18.182 -12.630 -30.946 1.00 97.25 87 LYS A C 1
ATOM 752 O O . LYS A 1 87 ? 17.838 -13.215 -31.972 1.00 97.25 87 LYS A O 1
ATOM 757 N N . LYS A 1 88 ? 18.082 -13.186 -29.732 1.00 98.06 88 LYS A N 1
ATOM 758 C CA . LYS A 1 88 ? 17.600 -14.557 -29.494 1.00 98.06 88 LYS A CA 1
ATOM 759 C C . LYS A 1 88 ? 16.142 -14.722 -29.910 1.00 98.06 88 LYS A C 1
ATOM 761 O O . LYS A 1 88 ? 15.808 -15.706 -30.564 1.00 98.06 88 LYS A O 1
ATOM 766 N N . TYR A 1 89 ? 15.293 -13.773 -29.528 1.00 97.31 89 TYR A N 1
ATOM 767 C CA . TYR A 1 89 ? 13.848 -13.874 -29.740 1.00 97.31 89 TYR A CA 1
ATOM 768 C C . TYR A 1 89 ? 13.347 -13.069 -30.942 1.00 97.31 89 TYR A C 1
ATOM 770 O O . TYR A 1 89 ? 12.164 -13.140 -31.257 1.00 97.31 89 TYR A O 1
ATOM 778 N N . LYS A 1 90 ? 14.231 -12.339 -31.637 1.00 96.88 90 LYS A N 1
ATOM 779 C CA . LYS A 1 90 ? 13.891 -11.457 -32.767 1.00 96.88 90 LYS A CA 1
ATOM 780 C C . LYS A 1 90 ? 12.798 -10.442 -32.403 1.00 96.88 90 LYS A C 1
ATOM 782 O O . LYS A 1 90 ? 11.899 -10.172 -33.196 1.00 96.88 90 LYS A O 1
ATOM 787 N N . ILE A 1 91 ? 12.888 -9.890 -31.194 1.00 95.19 91 ILE A N 1
ATOM 788 C CA . ILE A 1 91 ? 11.984 -8.857 -30.673 1.00 95.19 91 ILE A CA 1
ATOM 789 C C . ILE A 1 91 ? 12.687 -7.500 -30.637 1.00 95.19 91 ILE A C 1
ATOM 791 O O . ILE A 1 91 ? 13.909 -7.437 -30.543 1.00 95.19 91 ILE A O 1
ATOM 795 N N . ASN A 1 92 ? 11.907 -6.419 -30.688 1.00 92.75 92 ASN A N 1
ATOM 796 C CA . ASN A 1 92 ? 12.398 -5.054 -30.507 1.00 92.75 92 ASN A CA 1
ATOM 797 C C . ASN A 1 92 ? 11.938 -4.549 -29.133 1.00 92.75 92 ASN A C 1
ATOM 799 O O . ASN A 1 92 ? 10.790 -4.123 -28.978 1.00 92.75 92 ASN A O 1
ATOM 803 N N . LEU A 1 93 ? 12.826 -4.634 -28.140 1.00 91.94 93 LEU A N 1
ATOM 804 C CA . LEU A 1 93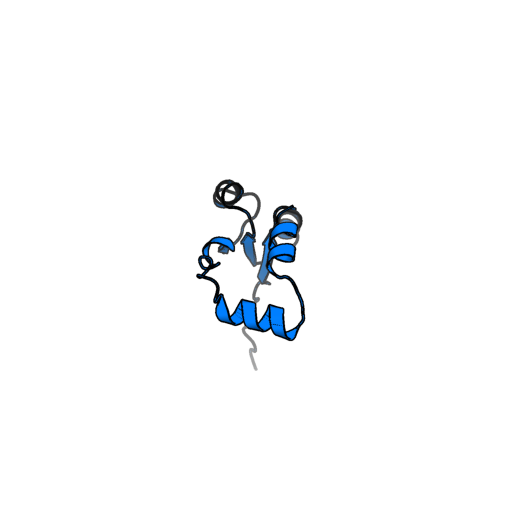 ? 12.523 -4.244 -26.762 1.00 91.94 93 LEU A CA 1
ATOM 805 C C . LEU A 1 93 ? 12.306 -2.733 -26.651 1.00 91.94 93 LEU A C 1
ATOM 807 O O . LEU A 1 93 ? 11.449 -2.300 -25.885 1.00 91.94 93 LEU A O 1
ATOM 811 N N . TRP A 1 94 ? 13.008 -1.934 -27.457 1.00 88.81 94 TRP A N 1
ATOM 812 C CA . TRP A 1 94 ? 12.833 -0.480 -27.489 1.00 88.81 94 TRP A CA 1
ATOM 813 C C . TRP A 1 94 ? 11.429 -0.065 -27.918 1.00 88.81 94 TRP A C 1
ATOM 815 O O . TRP A 1 94 ? 10.840 0.829 -27.315 1.00 88.81 94 TRP A O 1
ATOM 825 N N . LYS A 1 95 ? 10.868 -0.737 -28.930 1.00 89.94 95 LYS A N 1
ATOM 826 C CA . LYS A 1 95 ? 9.499 -0.489 -29.391 1.00 89.94 95 LYS A CA 1
ATOM 827 C C . LYS A 1 95 ? 8.491 -0.802 -28.288 1.00 89.94 95 LYS A C 1
ATOM 829 O O . LYS A 1 95 ? 7.599 0.004 -28.065 1.00 89.94 95 LYS A O 1
ATOM 834 N N . ILE A 1 96 ? 8.668 -1.927 -27.594 1.00 87.56 96 ILE A N 1
ATOM 835 C CA . ILE A 1 96 ? 7.797 -2.346 -26.486 1.00 87.56 96 ILE A CA 1
ATOM 836 C C . ILE A 1 96 ? 7.868 -1.329 -25.338 1.00 87.56 96 ILE A C 1
ATOM 838 O O . ILE A 1 96 ? 6.836 -0.826 -24.897 1.00 87.56 96 ILE A O 1
ATOM 842 N N . ALA A 1 97 ? 9.081 -0.953 -24.922 1.00 85.88 97 ALA A N 1
ATOM 843 C CA . ALA A 1 97 ? 9.301 0.015 -23.849 1.00 85.88 97 ALA A CA 1
ATOM 844 C C . ALA A 1 97 ? 8.731 1.406 -24.172 1.00 85.88 97 ALA A C 1
ATOM 846 O O . ALA A 1 97 ? 8.236 2.095 -23.282 1.00 85.88 97 ALA A O 1
ATOM 847 N N . TYR A 1 98 ? 8.784 1.824 -25.441 1.00 84.19 98 TYR A N 1
ATOM 848 C CA . TYR A 1 98 ? 8.182 3.081 -25.885 1.00 84.19 98 TYR A CA 1
ATOM 849 C C . TYR A 1 98 ? 6.648 3.035 -25.847 1.00 84.19 98 TYR A C 1
ATOM 851 O O . TYR A 1 98 ? 6.016 4.045 -25.549 1.00 84.19 98 TYR A O 1
ATOM 859 N N . THR A 1 99 ? 6.044 1.876 -26.125 1.00 84.44 99 THR A N 1
ATOM 860 C CA . THR A 1 99 ? 4.583 1.722 -26.165 1.00 84.44 99 THR A CA 1
ATOM 861 C C . THR A 1 99 ? 3.927 1.499 -24.803 1.00 84.44 99 THR A C 1
ATOM 863 O O . THR A 1 99 ? 2.773 1.870 -24.663 1.00 84.44 99 THR A O 1
ATOM 866 N N . GLU A 1 100 ? 4.621 0.942 -23.804 1.00 73.00 100 GLU A N 1
ATOM 867 C CA . GLU A 1 100 ? 4.043 0.678 -22.466 1.00 73.00 100 GLU A CA 1
ATOM 868 C C . GLU A 1 100 ? 3.841 1.929 -21.593 1.00 73.00 100 GLU A C 1
ATOM 870 O O . GLU A 1 100 ? 3.156 1.866 -20.577 1.00 73.00 100 GLU A O 1
ATOM 875 N N . ARG A 1 101 ? 4.455 3.066 -21.946 1.00 53.22 101 ARG A N 1
ATOM 876 C CA . ARG A 1 101 ? 4.295 4.330 -21.203 1.00 53.22 101 ARG A CA 1
ATOM 877 C C . ARG A 1 101 ? 3.087 5.173 -21.631 1.00 53.22 101 ARG A C 1
ATOM 879 O O . ARG A 1 101 ? 2.868 6.212 -21.008 1.00 53.22 101 ARG A O 1
ATOM 886 N N . ASN A 1 102 ? 2.354 4.750 -22.661 1.00 42.41 102 ASN A N 1
ATOM 887 C CA . ASN A 1 102 ? 1.090 5.354 -23.098 1.00 42.41 102 ASN A CA 1
ATOM 888 C C . ASN A 1 102 ? -0.091 4.524 -22.598 1.00 42.41 102 ASN A C 1
ATOM 890 O O . ASN A 1 102 ? -1.126 5.144 -22.278 1.00 42.41 102 ASN A O 1
#